Protein AF-A0A7X1CQC5-F1 (afdb_monomer_lite)

Sequence (59 aa):
MRNEVVDYLLGVFAGASTLFLVGYFLLGESLSVAVIISVASFLILSTSFIFKYRKGTST

Organism: NCBI:txid1494963

pLDDT: mean 83.02, std 12.55, range [39.56, 93.06]

Foldseek 3Di:
DVVVVVVQLVVLLVVLVVQLCCCVPVVVHDNVVSNVVSVVSSVVSVVVVVVVVVVVVPD

Structure (mmCIF, N/CA/C/O backbone):
data_AF-A0A7X1CQC5-F1
#
_entry.id   AF-A0A7X1CQC5-F1
#
loop_
_atom_site.group_PDB
_atom_site.id
_atom_site.type_symbol
_atom_site.label_atom_id
_atom_site.label_alt_id
_atom_site.label_comp_id
_atom_site.label_asym_id
_atom_site.label_entity_id
_atom_site.label_seq_id
_atom_site.pdbx_PDB_ins_code
_atom_site.Cartn_x
_atom_site.Cartn_y
_atom_site.Cartn_z
_atom_site.occupancy
_atom_site.B_iso_or_equiv
_atom_site.auth_seq_id
_atom_site.auth_comp_id
_atom_site.auth_asym_id
_atom_site.auth_atom_id
_atom_site.pdbx_PDB_model_num
ATOM 1 N N . MET A 1 1 ? -19.707 -0.665 12.670 1.00 60.38 1 MET A N 1
ATOM 2 C CA . MET A 1 1 ? -18.590 -1.613 12.912 1.00 60.38 1 MET A CA 1
ATOM 3 C C . MET A 1 1 ? -18.192 -2.452 11.693 1.00 60.38 1 MET A C 1
ATOM 5 O O . MET A 1 1 ? -17.135 -2.169 11.157 1.00 60.38 1 MET A O 1
ATOM 9 N N . ARG A 1 2 ? -18.959 -3.447 11.197 1.00 70.69 2 ARG A N 1
ATOM 10 C CA . ARG A 1 2 ? -18.485 -4.293 10.064 1.00 70.69 2 ARG A CA 1
ATOM 11 C C . ARG A 1 2 ? -18.170 -3.498 8.785 1.00 70.69 2 ARG A C 1
ATOM 13 O O . ARG A 1 2 ? -17.142 -3.749 8.173 1.00 70.69 2 ARG A O 1
ATOM 20 N N . ASN A 1 3 ? -19.017 -2.537 8.408 1.00 79.75 3 ASN A N 1
ATOM 21 C CA . ASN A 1 3 ? -18.788 -1.724 7.206 1.00 79.75 3 ASN A CA 1
ATOM 22 C C . ASN A 1 3 ? -17.550 -0.827 7.333 1.00 79.75 3 ASN A C 1
ATOM 24 O O . ASN A 1 3 ? -16.746 -0.800 6.419 1.00 79.75 3 ASN A O 1
ATOM 28 N N . GLU A 1 4 ? -17.321 -0.204 8.492 1.00 79.31 4 GLU A N 1
ATOM 29 C CA . GLU A 1 4 ? -16.126 0.624 8.727 1.00 79.31 4 GLU A CA 1
ATOM 30 C C . GLU A 1 4 ? -14.817 -0.172 8.621 1.00 79.31 4 GLU A C 1
ATOM 32 O O . GLU A 1 4 ? -13.811 0.344 8.142 1.00 79.31 4 GLU A O 1
ATOM 37 N N . VAL A 1 5 ? -14.820 -1.436 9.061 1.00 80.25 5 VAL A N 1
ATOM 38 C CA . VAL A 1 5 ? -13.668 -2.339 8.913 1.00 80.25 5 VAL A CA 1
ATOM 39 C C . VAL A 1 5 ? -13.422 -2.668 7.441 1.00 80.25 5 VAL A C 1
ATOM 41 O O . VAL A 1 5 ? -12.278 -2.669 6.993 1.00 80.25 5 VAL A O 1
ATOM 44 N N . VAL A 1 6 ? -14.489 -2.928 6.684 1.00 84.19 6 VAL A N 1
ATOM 45 C CA . VAL A 1 6 ? -14.409 -3.241 5.251 1.00 84.19 6 VAL A CA 1
ATOM 46 C C . VAL A 1 6 ? -13.941 -2.026 4.449 1.00 84.19 6 VAL A C 1
ATOM 48 O O . VAL A 1 6 ? -13.009 -2.159 3.660 1.00 84.19 6 VAL A O 1
ATOM 51 N N . ASP A 1 7 ? -14.508 -0.845 4.698 1.00 86.19 7 ASP A N 1
ATOM 52 C CA . ASP A 1 7 ? -14.118 0.409 4.041 1.00 86.19 7 ASP A CA 1
ATOM 53 C C . ASP A 1 7 ? -12.650 0.749 4.323 1.00 86.19 7 ASP A C 1
ATOM 55 O O . ASP A 1 7 ? -11.908 1.162 3.431 1.00 86.19 7 ASP A O 1
ATOM 59 N N . TYR A 1 8 ? -12.193 0.499 5.553 1.00 86.00 8 TYR A N 1
ATOM 60 C CA . TYR A 1 8 ? -10.792 0.665 5.910 1.00 86.00 8 TYR A CA 1
ATOM 61 C C . TYR A 1 8 ? -9.876 -0.309 5.157 1.00 86.00 8 TYR A C 1
ATOM 63 O O . TYR A 1 8 ? -8.874 0.114 4.582 1.00 86.00 8 TYR A O 1
ATOM 71 N N . LEU A 1 9 ? -10.207 -1.606 5.138 1.00 86.12 9 LEU A N 1
ATOM 72 C CA . LEU A 1 9 ? -9.411 -2.617 4.434 1.00 86.12 9 LEU A CA 1
ATOM 73 C C . LEU A 1 9 ? -9.342 -2.334 2.929 1.00 86.12 9 LEU A C 1
ATOM 75 O O . LEU A 1 9 ? -8.270 -2.467 2.337 1.00 86.12 9 LEU A O 1
ATOM 79 N N . LEU A 1 10 ? -10.447 -1.884 2.327 1.00 89.44 10 LEU A N 1
ATOM 80 C CA . LEU A 1 10 ? -10.484 -1.431 0.935 1.00 89.44 10 LEU A CA 1
ATOM 81 C C . LEU A 1 10 ? -9.564 -0.226 0.711 1.00 89.44 10 LEU A C 1
ATOM 83 O O . LEU A 1 10 ? -8.803 -0.214 -0.256 1.00 89.44 10 LEU A O 1
ATOM 87 N N . GLY A 1 11 ? -9.569 0.750 1.623 1.00 89.44 11 GLY A N 1
ATOM 88 C CA . GLY A 1 11 ? -8.666 1.901 1.571 1.00 89.44 11 GLY A CA 1
ATOM 89 C C . GLY A 1 11 ? -7.187 1.509 1.662 1.00 89.44 11 GLY A C 1
ATOM 90 O O . GLY A 1 11 ? -6.368 1.989 0.878 1.00 89.44 11 GLY A O 1
ATOM 91 N N . VAL A 1 12 ? -6.837 0.590 2.566 1.00 90.69 12 VAL A N 1
ATOM 92 C CA . VAL A 1 12 ? -5.461 0.080 2.701 1.00 90.69 12 VAL A CA 1
ATOM 93 C C . VAL A 1 12 ? -5.025 -0.685 1.455 1.00 90.69 12 VAL A C 1
ATOM 95 O O . VAL A 1 12 ? -3.910 -0.488 0.971 1.00 90.69 12 VAL A O 1
ATOM 98 N N . PHE A 1 13 ? -5.906 -1.516 0.899 1.00 89.25 13 PHE A N 1
ATOM 99 C CA . PHE A 1 13 ? -5.626 -2.263 -0.322 1.00 89.25 13 PHE A CA 1
ATOM 100 C C . PHE A 1 13 ? -5.433 -1.339 -1.534 1.00 89.25 13 PHE A C 1
ATOM 102 O O . PHE A 1 13 ? -4.480 -1.505 -2.300 1.00 89.25 13 PHE A O 1
ATOM 109 N N . ALA A 1 14 ? -6.288 -0.323 -1.682 1.00 92.75 14 ALA A N 1
ATOM 110 C CA . ALA A 1 14 ? -6.162 0.685 -2.730 1.00 92.75 14 ALA A CA 1
ATOM 111 C C . ALA A 1 14 ? -4.858 1.492 -2.596 1.00 92.75 14 ALA A C 1
ATOM 113 O O . ALA A 1 14 ? -4.161 1.715 -3.589 1.00 92.75 14 ALA A O 1
ATOM 114 N N . GLY A 1 15 ? -4.481 1.872 -1.371 1.00 91.06 15 GLY A N 1
ATOM 115 C CA . GLY A 1 15 ? -3.221 2.564 -1.091 1.00 91.06 15 GLY A CA 1
ATOM 116 C C . GLY A 1 15 ? -1.991 1.723 -1.442 1.00 91.06 15 GLY A C 1
ATOM 117 O O . GLY A 1 15 ? -1.103 2.194 -2.152 1.00 91.06 15 GLY A O 1
ATOM 118 N N . ALA A 1 16 ? -1.965 0.456 -1.020 1.00 91.69 16 ALA A N 1
ATOM 119 C CA . ALA A 1 16 ? -0.878 -0.470 -1.341 1.00 91.69 16 ALA A CA 1
ATO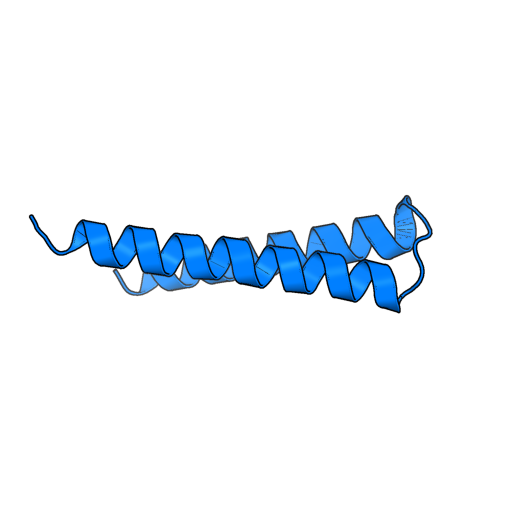M 120 C C . ALA A 1 16 ? -0.756 -0.713 -2.856 1.00 91.69 16 ALA A C 1
ATOM 122 O O . ALA A 1 16 ? 0.352 -0.699 -3.399 1.00 91.69 16 ALA A O 1
ATOM 123 N N . SER A 1 17 ? -1.888 -0.862 -3.551 1.00 90.69 17 SER A N 1
ATOM 124 C CA . SER A 1 17 ? -1.931 -1.033 -5.010 1.00 90.69 17 SER A CA 1
ATOM 125 C C . SER A 1 17 ? -1.418 0.209 -5.743 1.00 90.69 17 SER A C 1
ATOM 127 O O . SER A 1 17 ? -0.655 0.098 -6.699 1.00 90.69 17 SER A O 1
ATOM 129 N N . THR A 1 18 ? -1.773 1.402 -5.263 1.00 93.06 18 THR A N 1
ATOM 130 C CA . THR A 1 18 ? -1.291 2.667 -5.833 1.00 93.06 18 THR A CA 1
ATOM 131 C C . THR A 1 18 ? 0.219 2.806 -5.655 1.00 93.06 18 THR A C 1
ATOM 133 O O . THR A 1 18 ? 0.918 3.110 -6.615 1.00 93.06 18 THR A O 1
ATOM 136 N N . LEU A 1 19 ? 0.745 2.519 -4.460 1.00 90.56 19 LEU A N 1
ATOM 137 C CA . LEU A 1 19 ? 2.188 2.541 -4.199 1.00 90.56 19 LEU A CA 1
ATOM 138 C C . LEU A 1 19 ? 2.954 1.544 -5.070 1.00 90.56 19 LEU A C 1
ATOM 140 O O . LEU A 1 19 ? 4.029 1.875 -5.560 1.00 90.56 19 LEU A O 1
ATOM 144 N N . PHE A 1 20 ? 2.389 0.357 -5.301 1.00 92.19 20 PHE A N 1
ATOM 145 C CA . PHE A 1 20 ? 2.962 -0.615 -6.226 1.00 92.19 20 PHE A CA 1
ATOM 146 C C . PHE A 1 20 ? 3.040 -0.054 -7.651 1.00 92.19 20 PHE A C 1
ATOM 148 O O . PHE A 1 20 ? 4.105 -0.088 -8.262 1.00 92.19 20 PHE A O 1
ATOM 155 N N . LEU A 1 21 ? 1.938 0.501 -8.167 1.00 92.81 21 LEU A N 1
ATOM 156 C CA . LEU A 1 21 ? 1.893 1.076 -9.514 1.00 92.81 21 LEU A CA 1
ATOM 157 C C . LEU A 1 21 ? 2.863 2.252 -9.662 1.00 92.81 21 LEU A C 1
ATOM 159 O O . LEU A 1 21 ? 3.570 2.337 -10.661 1.00 92.81 21 LEU A O 1
ATOM 163 N N . VAL A 1 22 ? 2.932 3.132 -8.663 1.00 92.38 22 VAL A N 1
ATOM 164 C CA . VAL A 1 22 ? 3.856 4.274 -8.656 1.00 92.38 22 VAL A CA 1
ATOM 165 C C . VAL A 1 22 ? 5.307 3.793 -8.599 1.00 92.38 22 VAL A C 1
ATOM 167 O O . VAL A 1 22 ? 6.121 4.230 -9.408 1.00 92.38 22 VAL A O 1
ATOM 170 N N . GLY A 1 23 ? 5.627 2.863 -7.697 1.00 89.00 23 GLY A N 1
ATOM 171 C CA . GLY A 1 23 ? 6.960 2.267 -7.584 1.00 89.00 23 GLY A CA 1
ATOM 172 C C . GLY A 1 23 ? 7.410 1.624 -8.891 1.00 89.00 23 GLY A C 1
ATOM 173 O O . GLY A 1 23 ? 8.481 1.928 -9.406 1.00 89.00 23 GLY A O 1
ATOM 174 N N . TYR A 1 24 ? 6.560 0.777 -9.461 1.00 90.31 24 TYR A N 1
ATOM 175 C CA . TYR A 1 24 ? 6.914 -0.007 -10.634 1.00 90.31 24 TYR A CA 1
ATOM 176 C C . TYR A 1 24 ? 6.931 0.817 -11.930 1.00 90.31 24 TYR A C 1
ATOM 178 O O . TYR A 1 24 ? 7.896 0.752 -12.685 1.00 90.31 24 TYR A O 1
ATOM 186 N N . PHE A 1 25 ? 5.888 1.611 -12.198 1.00 88.44 25 PHE A N 1
ATOM 187 C CA . PHE A 1 25 ? 5.744 2.302 -13.485 1.00 88.44 25 PHE A CA 1
ATOM 188 C C . PHE A 1 25 ? 6.326 3.717 -13.508 1.00 88.44 25 PHE A C 1
ATOM 190 O O . PHE A 1 25 ? 6.866 4.120 -14.533 1.00 88.44 25 PHE A O 1
ATOM 197 N N . LEU A 1 26 ? 6.192 4.489 -12.423 1.00 86.94 26 LEU A N 1
ATOM 198 C CA . LEU A 1 26 ? 6.607 5.900 -12.409 1.00 86.94 26 LEU A CA 1
ATOM 199 C C . LEU A 1 26 ? 8.043 6.077 -11.918 1.00 86.94 26 LEU A C 1
ATOM 201 O O . LEU A 1 26 ? 8.777 6.894 -12.464 1.00 86.94 26 LEU A O 1
ATOM 205 N N . LEU A 1 27 ? 8.438 5.320 -10.894 1.00 88.00 27 LEU A N 1
ATOM 206 C CA . LEU A 1 27 ? 9.785 5.376 -10.319 1.00 88.00 27 LEU A CA 1
ATOM 207 C C . LEU A 1 27 ? 10.763 4.418 -11.015 1.00 88.00 27 LEU A C 1
ATOM 209 O O . LEU A 1 27 ? 11.970 4.556 -10.843 1.00 88.00 27 LEU A O 1
ATOM 213 N N . GLY A 1 28 ? 10.256 3.481 -11.826 1.00 88.19 28 GLY A N 1
ATOM 214 C CA . GLY A 1 28 ? 11.080 2.508 -12.544 1.00 88.19 28 GLY A CA 1
ATOM 215 C C . GLY A 1 28 ? 11.770 1.502 -11.622 1.00 88.19 28 GLY A C 1
ATOM 216 O O . GLY A 1 28 ? 12.804 0.942 -11.988 1.00 88.19 28 GLY A O 1
ATOM 217 N N . GLU A 1 29 ? 11.225 1.280 -10.423 1.00 89.44 29 GLU A N 1
ATOM 218 C CA . GLU A 1 29 ? 11.767 0.311 -9.478 1.00 89.44 29 GLU A CA 1
ATOM 219 C C . GLU A 1 29 ? 11.630 -1.114 -10.011 1.00 89.44 29 GLU A C 1
ATOM 221 O O . GLU A 1 29 ? 10.678 -1.471 -10.713 1.00 89.44 29 GLU A O 1
ATOM 226 N N . SER A 1 30 ? 12.565 -1.977 -9.611 1.00 91.38 30 SER A N 1
ATOM 227 C CA . SER A 1 30 ? 12.440 -3.402 -9.910 1.00 91.38 30 SER A CA 1
ATOM 228 C C . SER A 1 30 ? 11.141 -3.964 -9.320 1.00 91.38 30 SER A C 1
ATOM 230 O O . SER A 1 30 ? 10.708 -3.558 -8.236 1.00 91.38 30 SER A O 1
ATOM 232 N N . LEU A 1 31 ? 10.538 -4.941 -10.010 1.00 86.25 31 LEU A N 1
ATOM 233 C CA . LEU A 1 31 ? 9.291 -5.583 -9.575 1.00 86.25 31 LEU A CA 1
ATOM 234 C C . LEU A 1 31 ? 9.368 -6.007 -8.100 1.00 86.25 31 LEU A C 1
ATOM 236 O O . LEU A 1 31 ? 8.461 -5.726 -7.324 1.00 86.25 31 LEU A O 1
ATOM 240 N N . SER A 1 32 ? 10.486 -6.617 -7.701 1.00 90.06 32 SER A N 1
ATOM 241 C CA . SER A 1 32 ? 10.727 -7.057 -6.327 1.00 90.06 32 SER A CA 1
ATOM 242 C C . SER A 1 32 ? 10.668 -5.907 -5.320 1.00 90.06 32 SER A C 1
ATOM 244 O O . SER A 1 32 ? 10.031 -6.044 -4.279 1.00 90.06 32 SER A O 1
ATOM 246 N N . VAL A 1 33 ? 11.286 -4.764 -5.625 1.00 89.88 33 VAL A N 1
ATOM 247 C CA . VAL A 1 33 ? 11.307 -3.597 -4.729 1.00 89.88 33 VAL A CA 1
ATOM 248 C C . VAL A 1 33 ? 9.914 -2.979 -4.607 1.00 89.88 33 VAL A C 1
ATOM 250 O O . VAL A 1 33 ? 9.447 -2.747 -3.492 1.00 89.88 33 VAL A O 1
ATOM 253 N N . ALA A 1 34 ? 9.206 -2.796 -5.725 1.00 90.56 34 ALA A N 1
ATOM 254 C CA . ALA A 1 34 ? 7.843 -2.268 -5.719 1.00 90.56 34 ALA A CA 1
ATOM 255 C C . ALA A 1 34 ? 6.879 -3.163 -4.913 1.00 90.56 34 ALA A C 1
ATOM 257 O O . ALA A 1 34 ? 6.059 -2.660 -4.139 1.00 90.56 34 ALA A O 1
ATOM 258 N N . VAL A 1 35 ? 7.012 -4.491 -5.034 1.00 90.06 35 VAL A N 1
ATOM 259 C CA . VAL A 1 35 ? 6.248 -5.455 -4.224 1.00 90.06 35 VAL A CA 1
ATOM 260 C C . VAL A 1 35 ? 6.594 -5.324 -2.740 1.00 90.06 35 VAL A C 1
ATOM 262 O O . VAL A 1 35 ? 5.6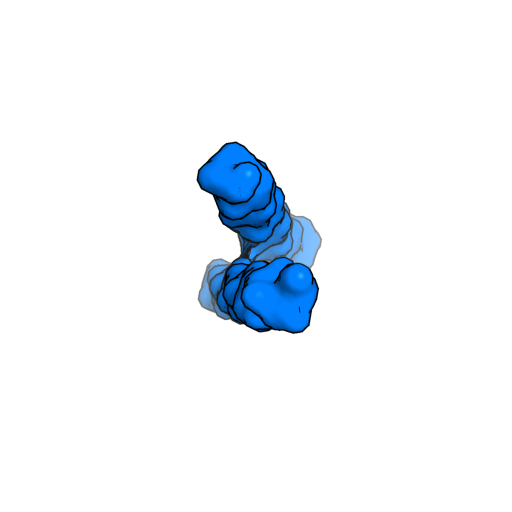83 -5.238 -1.919 1.00 90.06 35 VAL A O 1
ATOM 265 N N . ILE A 1 36 ? 7.880 -5.267 -2.377 1.00 91.94 36 ILE A N 1
ATOM 266 C CA . ILE A 1 36 ? 8.313 -5.150 -0.974 1.00 91.94 36 ILE A CA 1
ATOM 267 C C . ILE A 1 36 ? 7.735 -3.885 -0.327 1.00 91.94 36 ILE A C 1
ATOM 269 O O . ILE A 1 36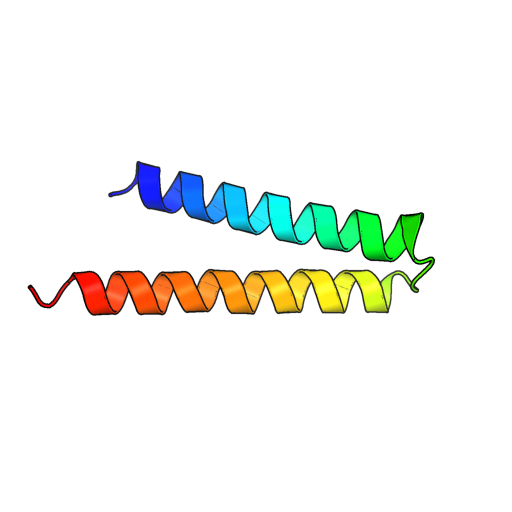 ? 7.168 -3.964 0.763 1.00 91.94 36 ILE A O 1
ATOM 273 N N . ILE A 1 37 ? 7.821 -2.735 -1.002 1.00 88.81 37 ILE A N 1
ATOM 274 C CA . ILE A 1 37 ? 7.301 -1.454 -0.495 1.00 88.81 37 ILE A CA 1
ATOM 275 C C . ILE A 1 37 ? 5.780 -1.514 -0.308 1.00 88.81 37 ILE A C 1
ATOM 277 O O . ILE A 1 37 ? 5.258 -1.072 0.720 1.00 88.81 37 ILE A O 1
ATOM 281 N N . SER A 1 38 ? 5.062 -2.088 -1.276 1.00 89.81 38 SER A N 1
ATOM 282 C CA . SER A 1 38 ? 3.606 -2.232 -1.222 1.00 89.81 38 SER A CA 1
ATOM 283 C C . SER A 1 38 ? 3.161 -3.138 -0.067 1.00 89.81 38 SER A C 1
ATOM 285 O O . SER A 1 38 ? 2.312 -2.748 0.739 1.00 89.81 38 SER A O 1
ATOM 287 N N . VAL A 1 39 ? 3.798 -4.304 0.087 1.00 90.19 39 VAL A N 1
ATOM 288 C CA . VAL A 1 39 ? 3.502 -5.261 1.165 1.00 90.19 39 VAL A CA 1
ATOM 289 C C . VAL A 1 39 ? 3.850 -4.680 2.535 1.00 90.19 39 VAL A C 1
ATOM 291 O O . VAL A 1 39 ? 3.049 -4.784 3.464 1.00 90.19 39 VAL A O 1
ATOM 294 N N . ALA A 1 40 ? 5.004 -4.022 2.673 1.00 91.50 40 ALA A N 1
ATOM 295 C CA . ALA A 1 40 ? 5.391 -3.372 3.924 1.00 91.50 40 ALA A CA 1
ATOM 296 C C . ALA A 1 40 ? 4.370 -2.299 4.333 1.00 91.50 40 ALA A C 1
ATOM 298 O O . ALA A 1 40 ? 3.920 -2.265 5.480 1.00 91.50 40 ALA A O 1
ATOM 299 N N . SER A 1 41 ? 3.935 -1.477 3.376 1.00 89.69 41 SER A N 1
ATOM 300 C CA . SER A 1 41 ? 2.925 -0.441 3.608 1.00 89.69 41 SER A CA 1
ATOM 301 C C . SER A 1 41 ? 1.578 -1.041 4.022 1.00 89.69 41 SER A C 1
ATOM 303 O O . SER A 1 41 ? 0.960 -0.574 4.980 1.00 89.69 41 SER A O 1
ATOM 305 N N . PHE A 1 42 ? 1.148 -2.120 3.359 1.00 90.00 42 PHE A N 1
ATOM 306 C CA . PHE A 1 42 ? -0.072 -2.850 3.704 1.00 90.00 42 PHE A CA 1
ATOM 307 C C . PHE A 1 42 ? -0.042 -3.376 5.146 1.00 90.00 42 PHE A C 1
ATOM 309 O O . PHE A 1 42 ? -1.015 -3.207 5.887 1.00 90.00 42 PHE A O 1
ATOM 316 N N . LEU A 1 43 ? 1.075 -3.977 5.568 1.00 89.50 43 LEU A N 1
ATOM 317 C CA . LEU A 1 43 ? 1.237 -4.519 6.919 1.00 89.50 43 LEU A CA 1
ATOM 318 C C . LEU A 1 43 ? 1.218 -3.420 7.989 1.00 89.50 43 LEU A C 1
ATOM 320 O O . LEU A 1 43 ? 0.554 -3.582 9.014 1.00 89.50 43 LEU A O 1
ATOM 324 N N . ILE A 1 44 ? 1.894 -2.292 7.753 1.00 89.56 44 ILE A N 1
ATOM 325 C CA . ILE A 1 44 ? 1.939 -1.160 8.694 1.00 89.56 44 ILE A CA 1
ATOM 326 C C . ILE A 1 44 ? 0.544 -0.559 8.891 1.00 89.56 44 ILE A C 1
ATOM 328 O O . ILE A 1 44 ? 0.115 -0.333 10.028 1.00 89.56 44 ILE A O 1
ATOM 332 N N . LEU A 1 45 ? -0.183 -0.327 7.797 1.00 85.50 45 LEU A N 1
ATOM 333 C CA . LEU A 1 45 ? -1.533 0.228 7.845 1.00 85.50 45 LEU A CA 1
ATOM 334 C C . LEU A 1 45 ? -2.502 -0.758 8.512 1.00 85.50 45 LEU A C 1
ATOM 336 O O . LEU A 1 45 ? -3.180 -0.403 9.474 1.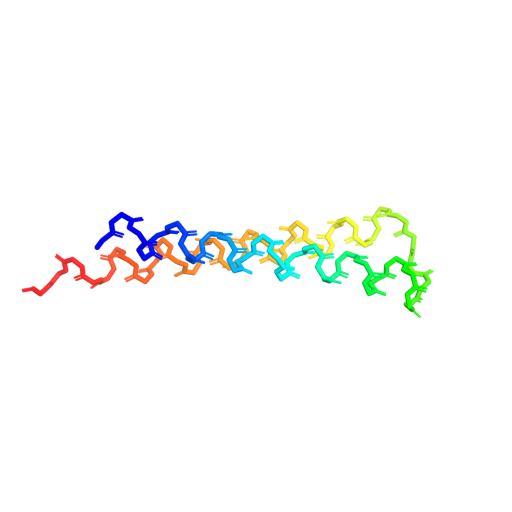00 85.50 45 LEU A O 1
ATOM 340 N N . SER A 1 46 ? -2.479 -2.029 8.109 1.00 85.69 46 SER A N 1
ATOM 341 C CA . SER A 1 46 ? -3.316 -3.072 8.719 1.00 85.69 46 SER A CA 1
ATOM 342 C C . SER A 1 46 ? -3.043 -3.246 10.218 1.00 85.69 46 SER A C 1
ATOM 344 O O . SER A 1 46 ? -3.972 -3.368 11.014 1.00 85.69 46 SER A O 1
ATOM 346 N N . THR A 1 47 ? -1.780 -3.196 10.647 1.00 85.12 47 THR A N 1
ATOM 347 C CA . THR A 1 47 ? -1.424 -3.287 12.074 1.00 85.12 47 THR A CA 1
ATOM 348 C C . THR A 1 47 ? -1.906 -2.060 12.845 1.00 85.12 47 THR A C 1
ATOM 350 O O . THR A 1 47 ? -2.451 -2.190 13.944 1.00 85.12 47 THR A O 1
ATOM 353 N N . SER A 1 48 ? -1.772 -0.869 12.256 1.00 81.31 48 SER A N 1
ATOM 354 C CA . SER A 1 48 ? -2.259 0.384 12.847 1.00 81.31 48 SER A CA 1
ATOM 355 C C . SER A 1 48 ? -3.770 0.351 13.088 1.00 81.31 48 SER A C 1
ATOM 357 O O . SER A 1 48 ? -4.248 0.832 14.118 1.00 81.31 48 SER A O 1
ATOM 359 N N . PHE A 1 49 ? -4.526 -0.278 12.188 1.00 79.50 49 PHE A N 1
ATOM 360 C CA . PHE A 1 49 ? -5.958 -0.510 12.358 1.00 79.50 49 PHE A CA 1
ATOM 361 C C . PHE A 1 49 ? -6.289 -1.407 13.539 1.00 79.50 49 PHE A C 1
ATOM 363 O O . PHE A 1 49 ? -7.114 -1.036 14.371 1.00 79.50 49 PHE A O 1
ATOM 370 N N . ILE A 1 50 ? -5.622 -2.560 13.634 1.00 79.94 50 ILE A N 1
ATOM 371 C CA . ILE A 1 50 ? -5.815 -3.514 14.730 1.00 79.94 50 ILE A CA 1
ATOM 372 C C . ILE A 1 50 ? -5.520 -2.825 16.066 1.00 79.94 50 ILE A C 1
ATOM 374 O O . ILE A 1 50 ? -6.287 -2.957 17.019 1.00 79.94 50 ILE A O 1
ATOM 378 N N . PHE A 1 51 ? -4.450 -2.029 16.129 1.00 78.75 51 PHE A N 1
ATOM 379 C CA . PHE A 1 51 ? -4.084 -1.290 17.335 1.00 78.75 51 PHE A CA 1
ATOM 380 C C . PHE A 1 51 ? -5.112 -0.206 17.697 1.00 78.75 51 PHE A C 1
ATOM 382 O O . PHE A 1 51 ? -5.472 -0.062 18.868 1.00 78.75 51 PHE A O 1
ATOM 389 N N . LYS A 1 52 ? -5.621 0.531 16.699 1.00 75.25 52 LYS A N 1
ATOM 390 C CA . LYS A 1 52 ? -6.670 1.547 16.873 1.00 75.25 52 LYS A CA 1
ATOM 391 C C . LYS A 1 52 ? -7.985 0.926 17.3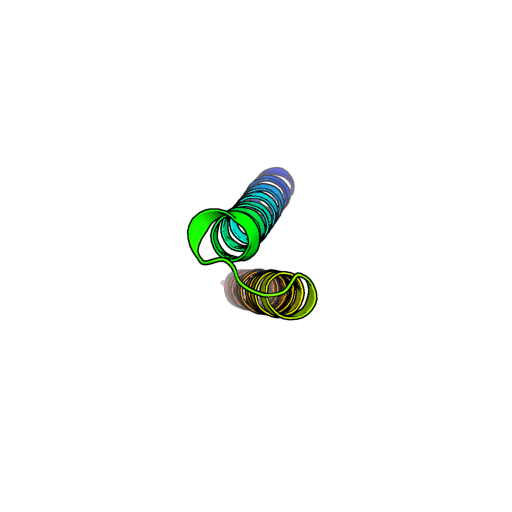52 1.00 75.25 52 LYS A C 1
ATOM 393 O O . LYS A 1 52 ? -8.570 1.424 18.309 1.00 75.25 52 LYS A O 1
ATOM 398 N N . TYR A 1 53 ? -8.418 -0.179 16.746 1.00 69.50 53 TYR A N 1
ATOM 399 C CA . TYR A 1 53 ? -9.636 -0.888 17.146 1.00 69.50 53 TYR A CA 1
ATOM 400 C C . TYR A 1 53 ? -9.515 -1.520 18.535 1.00 69.50 53 TYR A C 1
ATOM 402 O O . TYR A 1 53 ? -10.4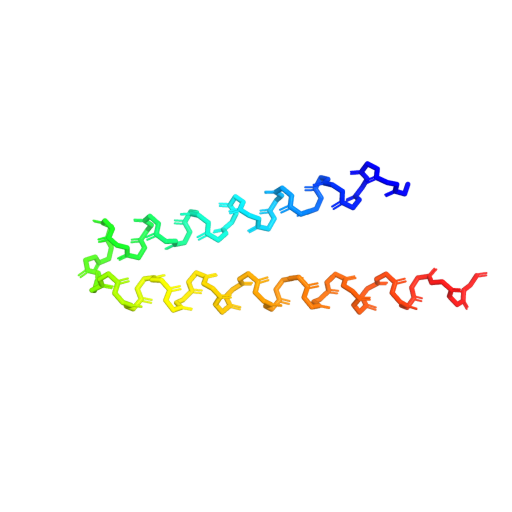57 -1.430 19.317 1.00 69.50 53 TYR A O 1
ATOM 410 N N . ARG A 1 54 ? -8.345 -2.071 18.889 1.00 64.56 54 ARG A N 1
ATOM 411 C CA . ARG A 1 54 ? -8.089 -2.633 20.225 1.00 64.56 54 ARG A CA 1
ATOM 412 C C . ARG A 1 54 ? -8.114 -1.577 21.336 1.00 64.56 54 ARG A C 1
ATOM 414 O O . ARG A 1 54 ? -8.539 -1.884 22.443 1.00 64.56 54 ARG A O 1
ATOM 421 N N . LYS A 1 55 ? -7.677 -0.342 21.062 1.00 58.50 55 LYS A N 1
ATOM 422 C CA . LYS A 1 55 ? -7.782 0.784 22.013 1.00 58.50 55 LYS A CA 1
ATOM 423 C C . LYS A 1 55 ? -9.184 1.401 22.087 1.00 58.50 55 LYS A C 1
ATOM 425 O O . LYS A 1 55 ? -9.513 2.007 23.098 1.00 58.50 55 LYS A O 1
ATOM 430 N N . GLY A 1 56 ? -10.006 1.265 21.047 1.00 54.78 56 GLY A N 1
ATOM 431 C CA . GLY A 1 56 ? -11.376 1.796 21.025 1.00 54.78 56 GLY A CA 1
ATOM 432 C C . GLY A 1 56 ? -12.397 0.975 21.823 1.00 54.78 56 GLY A C 1
ATOM 433 O O . GLY A 1 56 ? -13.521 1.424 21.987 1.00 54.78 56 GLY A O 1
ATOM 434 N N . THR A 1 57 ? -12.031 -0.217 22.309 1.00 48.66 57 THR A N 1
ATOM 435 C CA . THR A 1 57 ? -12.924 -1.125 23.062 1.00 48.66 57 THR A CA 1
ATOM 436 C C . THR A 1 57 ? -12.809 -0.986 24.588 1.00 48.66 57 THR A C 1
ATOM 438 O O . THR A 1 57 ? -13.432 -1.751 25.316 1.00 48.66 57 THR A O 1
ATOM 441 N N . SER A 1 58 ? -11.986 -0.055 25.083 1.00 43.25 58 SER A N 1
ATOM 442 C CA . SER A 1 58 ? -11.731 0.170 26.518 1.00 43.25 58 SER A CA 1
ATOM 443 C C . SER A 1 58 ? -12.454 1.392 27.113 1.00 43.25 58 SER A C 1
ATOM 445 O O . SER A 1 58 ? -12.043 1.893 28.157 1.00 43.25 58 SER A O 1
ATOM 447 N N . THR A 1 59 ? -13.514 1.871 26.465 1.00 39.56 59 THR A N 1
ATOM 448 C CA . THR A 1 59 ? -14.447 2.900 26.965 1.00 39.56 59 THR A CA 1
ATOM 449 C C . THR A 1 59 ? -15.867 2.427 26.743 1.00 39.56 59 THR A C 1
ATOM 451 O O . THR A 1 59 ? -16.700 2.642 27.644 1.00 39.56 59 THR A O 1
#

Secondary structure (DSSP, 8-state):
-HHHHHHHHHHHHHHHHHHHHIIIIIS---HHHHHHHHHHHHHHHHHHHHHHHHHTT--

Radius of gyration: 13.95 Å; chains: 1; bounding box: 31×13×40 Å